Protein AF-A0A2T0VRX4-F1 (afdb_monomer_lite)

Foldseek 3Di:
DQQKKKFKDFPNDGPDIDPDPVVVVVVQVVVVVVDPGDIDIDIDGNVVVVPDDDDD

Radius of gyration: 11.95 Å; chains: 1; bounding box: 31×16×33 Å

Organism: NCBI:txid99907

Secondary structure (DSSP, 8-state):
---EEEEEEETTEEEEEESSHHHHHHHHHHHHHH-----EEEEEEHHHHHHS----

pLDDT: mean 89.77, std 9.4, range [58.59, 97.06]

Sequence (56 aa):
MQKKIYRVLENDEVIAVFNRRKYANDFVDYQATISETIFEIEEVDLADWLIQPRDF

Structure (mmCIF, N/CA/C/O backbone):
data_AF-A0A2T0VRX4-F1
#
_entry.id   AF-A0A2T0VRX4-F1
#
loop_
_atom_site.group_PDB
_atom_site.id
_atom_site.type_symbol
_atom_site.label_atom_id
_atom_site.label_alt_id
_atom_site.label_comp_id
_atom_site.label_asym_id
_atom_site.label_entity_id
_atom_site.label_seq_id
_atom_site.pdbx_PDB_ins_code
_atom_site.Cartn_x
_atom_site.Cartn_y
_atom_site.Cartn_z
_atom_site.occupancy
_atom_site.B_iso_or_equiv
_atom_site.auth_seq_id
_atom_site.auth_comp_id
_atom_site.auth_asym_id
_atom_site.auth_atom_id
_atom_site.pdbx_PDB_model_num
ATOM 1 N N . MET A 1 1 ? 19.228 -1.290 -6.871 1.00 60.97 1 MET A N 1
ATOM 2 C CA . MET A 1 1 ? 18.192 -0.369 -6.348 1.00 60.97 1 MET A CA 1
ATOM 3 C C . MET A 1 1 ? 16.845 -1.008 -6.612 1.00 60.97 1 MET A C 1
ATOM 5 O O . MET A 1 1 ? 16.612 -1.401 -7.746 1.00 60.97 1 MET A O 1
ATOM 9 N N . GLN A 1 2 ? 16.013 -1.193 -5.589 1.00 62.50 2 GLN A N 1
ATOM 10 C CA . GLN A 1 2 ? 14.686 -1.784 -5.762 1.00 62.50 2 GLN A CA 1
ATOM 11 C C . GLN A 1 2 ? 13.806 -0.756 -6.488 1.00 62.50 2 GLN A C 1
ATOM 13 O O . GLN A 1 2 ? 13.535 0.311 -5.945 1.00 62.50 2 GLN A O 1
ATOM 18 N N . LYS A 1 3 ? 13.453 -1.029 -7.747 1.00 85.12 3 LYS A N 1
ATOM 19 C CA . LYS A 1 3 ? 12.669 -0.136 -8.611 1.00 85.12 3 LYS A CA 1
ATOM 20 C C . LYS A 1 3 ? 11.180 -0.448 -8.462 1.00 85.12 3 LYS A C 1
ATOM 22 O O . LYS A 1 3 ? 10.538 -0.834 -9.423 1.00 85.12 3 LYS A O 1
ATOM 27 N N . LYS A 1 4 ? 10.660 -0.363 -7.240 1.00 92.19 4 LYS A N 1
ATOM 28 C CA . LYS A 1 4 ? 9.261 -0.691 -6.948 1.00 92.19 4 LYS A CA 1
ATOM 29 C C . LYS A 1 4 ? 8.501 0.543 -6.501 1.00 92.19 4 LYS A C 1
ATOM 31 O O . LYS A 1 4 ? 9.065 1.417 -5.841 1.00 92.19 4 LYS A O 1
ATOM 36 N N . ILE A 1 5 ? 7.233 0.578 -6.863 1.00 94.19 5 ILE A N 1
ATOM 37 C CA . ILE A 1 5 ? 6.248 1.556 -6.439 1.00 94.19 5 ILE A CA 1
ATOM 38 C C . ILE A 1 5 ? 5.170 0.815 -5.650 1.00 94.19 5 ILE A C 1
ATOM 40 O O . ILE A 1 5 ? 4.848 -0.332 -5.945 1.00 94.19 5 ILE A O 1
ATOM 44 N N . TYR A 1 6 ? 4.644 1.473 -4.628 1.00 95.69 6 TYR A N 1
ATOM 45 C CA . TYR A 1 6 ? 3.603 0.950 -3.756 1.00 95.69 6 TYR A CA 1
ATOM 46 C C . TYR A 1 6 ? 2.369 1.819 -3.945 1.00 95.69 6 TYR A C 1
ATOM 48 O O . TYR A 1 6 ? 2.398 3.004 -3.603 1.00 95.69 6 TYR A O 1
ATOM 56 N N . ARG A 1 7 ? 1.323 1.256 -4.542 1.00 94.81 7 ARG A N 1
ATOM 57 C CA . ARG A 1 7 ? 0.033 1.921 -4.727 1.00 94.81 7 ARG A CA 1
ATOM 58 C C . ARG A 1 7 ? -0.855 1.583 -3.541 1.00 94.81 7 ARG A C 1
ATOM 60 O O . ARG A 1 7 ? -0.892 0.428 -3.135 1.00 94.81 7 ARG A O 1
ATOM 67 N N . VAL A 1 8 ? -1.530 2.579 -2.986 1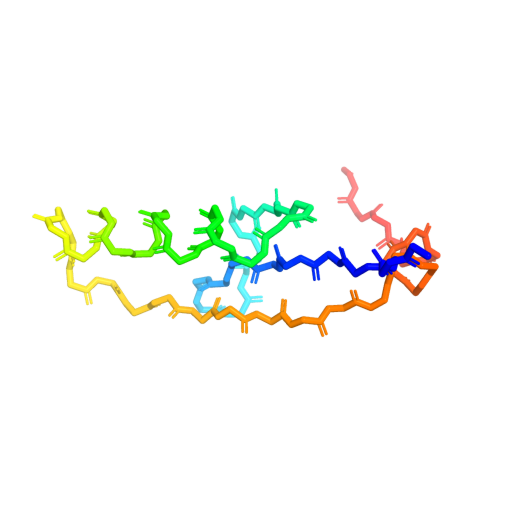.00 95.94 8 VAL A N 1
ATOM 68 C CA . VAL A 1 8 ? -2.602 2.369 -2.013 1.00 95.94 8 VAL A CA 1
ATOM 69 C C . VAL A 1 8 ? -3.922 2.469 -2.758 1.00 95.94 8 VAL A C 1
ATOM 71 O O . VAL A 1 8 ? -4.142 3.462 -3.459 1.00 95.94 8 VAL A O 1
ATOM 74 N N . LEU A 1 9 ? -4.754 1.441 -2.622 1.00 95.75 9 LEU A N 1
ATOM 75 C CA . LEU A 1 9 ? -6.040 1.327 -3.290 1.00 95.75 9 LEU A CA 1
ATOM 76 C C . LEU A 1 9 ? -7.188 1.424 -2.285 1.00 95.75 9 LEU A C 1
ATOM 78 O O . LEU A 1 9 ? -7.107 0.864 -1.191 1.00 95.75 9 LEU A O 1
ATOM 82 N N . GLU A 1 10 ? -8.256 2.103 -2.688 1.00 94.38 10 GLU A N 1
ATOM 83 C CA . GLU A 1 10 ? -9.569 2.112 -2.043 1.00 94.38 10 GLU A CA 1
ATOM 84 C C . GLU A 1 10 ? -10.598 1.695 -3.101 1.00 94.38 10 GLU A C 1
ATOM 86 O O . GLU A 1 10 ? -10.735 2.373 -4.113 1.00 94.38 10 GLU A O 1
ATOM 91 N N . ASN A 1 11 ? -11.304 0.575 -2.902 1.00 92.06 11 ASN A N 1
ATOM 92 C CA . ASN A 1 11 ? -12.262 0.035 -3.885 1.00 92.06 11 ASN A CA 1
ATOM 93 C C . ASN A 1 11 ? -11.685 -0.067 -5.318 1.00 92.06 11 ASN A C 1
ATOM 95 O O . ASN A 1 11 ? -12.295 0.417 -6.269 1.00 92.06 11 ASN A O 1
ATOM 99 N N . ASP A 1 12 ? -10.494 -0.660 -5.460 1.00 89.12 12 ASP A N 1
ATOM 100 C CA . ASP A 1 12 ? -9.731 -0.781 -6.717 1.00 89.12 12 ASP A CA 1
ATOM 101 C C . ASP A 1 12 ? -9.246 0.548 -7.345 1.00 89.12 12 ASP A C 1
ATOM 103 O O . ASP A 1 12 ? -8.574 0.537 -8.379 1.00 89.12 12 ASP A O 1
ATOM 107 N N . GLU A 1 13 ? -9.505 1.698 -6.715 1.00 91.12 13 GLU A N 1
ATOM 108 C CA . GLU A 1 13 ? -9.025 3.005 -7.165 1.00 91.12 13 GLU A CA 1
ATOM 109 C C . GLU A 1 13 ? -7.714 3.390 -6.469 1.00 91.12 13 GLU A C 1
ATOM 111 O O . GLU A 1 13 ? -7.581 3.298 -5.250 1.00 91.12 13 GLU A O 1
ATOM 116 N N . VAL A 1 14 ? -6.726 3.857 -7.238 1.00 92.25 14 VAL A N 1
ATOM 117 C CA . VAL A 1 14 ? -5.432 4.293 -6.693 1.00 92.25 14 VAL A CA 1
ATOM 118 C C . VAL A 1 14 ? -5.563 5.686 -6.080 1.00 92.25 14 VAL A C 1
ATOM 120 O O . VAL A 1 14 ? -5.616 6.680 -6.800 1.00 92.25 14 VAL A O 1
ATOM 123 N N . ILE A 1 15 ? -5.504 5.769 -4.753 1.00 93.69 15 ILE A N 1
ATOM 124 C CA . ILE A 1 15 ? -5.629 7.037 -4.017 1.00 93.69 15 ILE A CA 1
ATOM 125 C C . ILE A 1 15 ? -4.280 7.654 -3.629 1.00 93.69 15 ILE A C 1
ATOM 127 O O . ILE A 1 15 ? -4.169 8.862 -3.422 1.00 93.69 15 ILE A O 1
ATOM 131 N N . ALA A 1 16 ? -3.230 6.835 -3.518 1.00 94.00 16 ALA A N 1
ATOM 132 C CA . ALA A 1 16 ? -1.894 7.293 -3.151 1.00 94.00 16 ALA A CA 1
ATOM 133 C C . ALA A 1 16 ? -0.802 6.383 -3.725 1.00 94.00 16 ALA A C 1
ATOM 135 O O . ALA A 1 16 ? -1.002 5.191 -3.955 1.00 94.00 16 ALA A O 1
ATOM 136 N N . VAL A 1 17 ? 0.384 6.954 -3.950 1.00 93.88 17 VAL A N 1
ATOM 137 C CA . VAL A 1 17 ? 1.526 6.256 -4.552 1.00 93.88 17 VAL A CA 1
ATOM 138 C C . VAL A 1 17 ? 2.807 6.594 -3.794 1.00 93.88 17 VAL A C 1
ATOM 140 O O . VAL A 1 17 ? 3.145 7.763 -3.610 1.00 93.88 17 VAL A O 1
ATOM 143 N N . PHE A 1 18 ? 3.561 5.568 -3.398 1.00 94.81 18 PHE A N 1
ATOM 144 C CA . PHE A 1 18 ? 4.785 5.700 -2.612 1.00 94.81 18 PHE A CA 1
ATOM 145 C C . PHE A 1 18 ? 5.964 4.979 -3.265 1.00 94.81 18 PHE A C 1
ATOM 147 O O . PHE A 1 18 ? 5.827 3.924 -3.875 1.00 94.81 18 PHE A O 1
ATOM 154 N N . ASN A 1 19 ? 7.171 5.513 -3.073 1.00 92.44 19 ASN A N 1
ATOM 155 C CA . ASN A 1 19 ? 8.419 4.882 -3.523 1.00 92.44 19 ASN A CA 1
ATOM 156 C C . ASN A 1 19 ? 9.052 3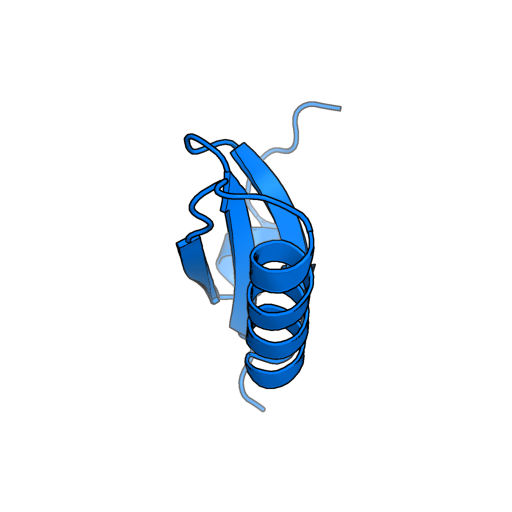.950 -2.470 1.00 92.44 19 ASN A C 1
ATOM 158 O O . ASN A 1 19 ? 10.104 3.357 -2.710 1.00 92.44 19 ASN A O 1
ATOM 162 N N . ARG A 1 20 ? 8.447 3.842 -1.280 1.00 93.31 20 ARG A N 1
ATOM 163 C CA . ARG A 1 20 ? 8.882 2.961 -0.190 1.00 93.31 20 ARG A CA 1
ATOM 164 C C . ARG A 1 20 ? 7.670 2.349 0.498 1.00 93.31 20 ARG A C 1
ATOM 166 O O . ARG A 1 20 ? 6.768 3.079 0.897 1.00 93.31 20 ARG A O 1
ATOM 173 N N . ARG A 1 21 ? 7.726 1.036 0.747 1.00 94.88 21 ARG A N 1
ATOM 174 C CA . ARG A 1 21 ? 6.656 0.291 1.427 1.00 94.88 21 ARG A CA 1
ATOM 175 C C . ARG A 1 21 ? 6.310 0.867 2.792 1.00 94.88 21 ARG A C 1
ATOM 177 O O . ARG A 1 21 ? 5.143 0.953 3.136 1.00 94.88 21 ARG A O 1
ATOM 184 N N . LYS A 1 22 ? 7.332 1.301 3.541 1.00 96.12 22 LYS A N 1
ATOM 18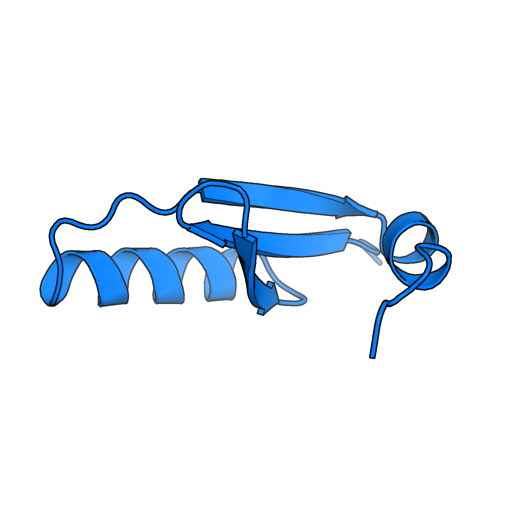5 C CA . LYS A 1 22 ? 7.147 1.898 4.867 1.00 96.12 22 LYS A CA 1
ATOM 186 C C . LYS A 1 22 ? 6.163 3.072 4.826 1.00 96.12 22 LYS A C 1
ATOM 188 O O . LYS A 1 22 ? 5.280 3.119 5.660 1.00 96.12 22 LYS A O 1
ATOM 193 N N . TYR A 1 23 ? 6.275 3.964 3.842 1.00 96.19 23 TYR A N 1
ATOM 194 C CA . TYR A 1 23 ? 5.389 5.127 3.760 1.00 96.19 23 TYR A CA 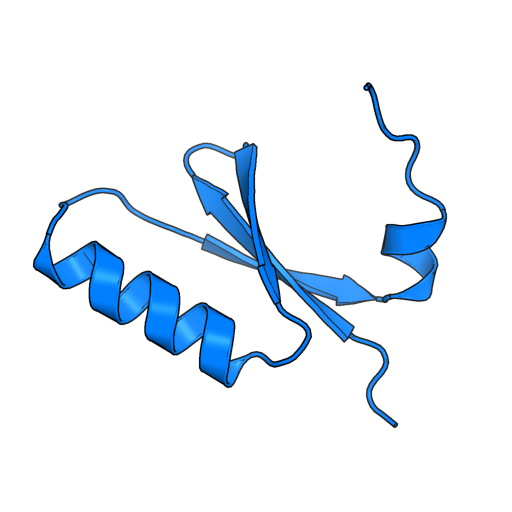1
ATOM 195 C C . TYR A 1 23 ? 3.960 4.761 3.347 1.00 96.19 23 TYR A C 1
ATOM 197 O O . TYR A 1 23 ? 3.026 5.397 3.818 1.00 96.19 23 TYR A O 1
ATOM 205 N N . ALA A 1 24 ? 3.783 3.721 2.525 1.00 96.62 24 ALA A N 1
ATOM 206 C CA . ALA A 1 24 ? 2.455 3.189 2.224 1.00 96.62 24 ALA A CA 1
ATOM 207 C C . ALA A 1 24 ? 1.798 2.581 3.475 1.00 96.62 24 ALA A C 1
ATOM 209 O O . ALA A 1 24 ? 0.635 2.856 3.743 1.00 96.62 24 ALA A O 1
ATOM 210 N N . ASN A 1 25 ? 2.558 1.823 4.274 1.00 97.00 25 ASN A N 1
ATOM 211 C CA . ASN A 1 25 ? 2.073 1.292 5.550 1.00 97.00 25 ASN A CA 1
ATOM 212 C C . ASN A 1 25 ? 1.729 2.421 6.530 1.00 97.00 25 ASN A C 1
ATOM 214 O O . ASN A 1 25 ? 0.626 2.434 7.052 1.00 97.00 25 ASN A O 1
ATOM 218 N N . ASP A 1 26 ? 2.630 3.395 6.717 1.00 97.06 26 ASP A N 1
ATOM 219 C CA . ASP A 1 26 ? 2.401 4.539 7.612 1.00 97.06 26 ASP A CA 1
ATOM 220 C C . ASP A 1 26 ? 1.117 5.305 7.213 1.00 97.06 26 ASP A C 1
ATOM 222 O O . ASP A 1 26 ? 0.376 5.775 8.076 1.00 97.06 26 ASP A O 1
ATOM 226 N N . PHE A 1 27 ? 0.829 5.411 5.908 1.00 95.62 27 PHE A N 1
ATOM 227 C CA . PHE A 1 27 ? -0.413 5.999 5.400 1.00 95.62 27 PHE A CA 1
ATOM 228 C C . PHE A 1 27 ? -1.644 5.162 5.766 1.00 95.62 27 PHE A C 1
ATOM 230 O O . PHE A 1 27 ? -2.601 5.717 6.299 1.00 95.62 27 PHE A O 1
ATOM 237 N N . VAL A 1 28 ? -1.629 3.849 5.509 1.00 95.62 28 VAL A N 1
ATOM 238 C CA . VAL A 1 28 ? -2.758 2.954 5.827 1.00 95.62 28 VAL A CA 1
ATOM 239 C C . VAL A 1 28 ? -3.011 2.893 7.334 1.00 95.62 28 VAL A C 1
ATOM 241 O O . VAL A 1 28 ? -4.156 3.015 7.761 1.00 95.62 28 VAL A O 1
ATOM 244 N N . ASP A 1 29 ? -1.953 2.791 8.139 1.00 95.81 29 ASP A N 1
ATOM 245 C CA . ASP A 1 29 ? -2.036 2.796 9.601 1.00 95.81 29 ASP A CA 1
ATOM 246 C C . ASP A 1 29 ? -2.663 4.099 10.106 1.00 95.81 29 ASP A C 1
ATOM 248 O O . ASP A 1 29 ? -3.526 4.075 10.981 1.00 95.81 29 ASP A O 1
ATOM 252 N N . TYR A 1 30 ? -2.274 5.244 9.532 1.00 94.81 30 TYR A N 1
ATOM 253 C CA . TYR A 1 30 ? -2.903 6.522 9.853 1.00 94.81 30 TYR A CA 1
ATOM 254 C C . TYR A 1 30 ? -4.378 6.554 9.439 1.00 94.81 30 TYR A C 1
ATOM 256 O O . TYR A 1 30 ? -5.219 6.948 10.246 1.00 94.81 30 TYR A O 1
ATOM 264 N N . GLN A 1 31 ? -4.720 6.117 8.225 1.00 94.19 31 GLN A N 1
ATOM 265 C CA . GLN A 1 31 ? -6.111 6.102 7.765 1.00 94.19 31 GLN A CA 1
ATOM 266 C C . GLN A 1 31 ? -7.006 5.225 8.649 1.00 94.19 31 GLN A C 1
ATOM 268 O O . GLN A 1 31 ? -8.120 5.631 8.972 1.00 94.19 31 GLN A O 1
ATOM 273 N N . ALA A 1 32 ? -6.493 4.096 9.141 1.00 92.19 32 ALA A N 1
ATOM 274 C CA . ALA A 1 32 ? -7.203 3.231 10.082 1.00 92.19 32 ALA A CA 1
ATOM 275 C C . ALA A 1 32 ? -7.513 3.909 11.436 1.00 92.19 32 ALA A C 1
ATOM 277 O O . ALA A 1 32 ? -8.373 3.440 12.178 1.00 92.19 32 ALA A O 1
ATOM 278 N N . THR A 1 33 ? -6.840 5.018 11.783 1.00 95.19 33 THR A N 1
ATOM 279 C CA . THR A 1 33 ? -7.158 5.802 12.996 1.00 95.19 33 THR A CA 1
ATOM 280 C C . THR A 1 33 ? -8.322 6.774 12.808 1.00 95.19 33 THR A C 1
ATOM 282 O O . THR A 1 33 ? -8.883 7.242 13.799 1.00 95.19 33 THR A O 1
ATOM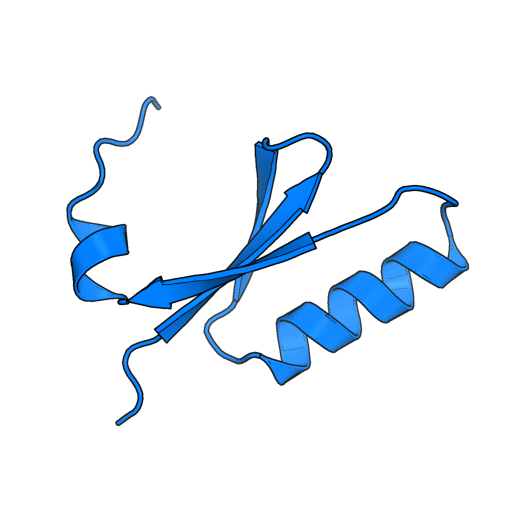 285 N N . ILE A 1 34 ? -8.677 7.096 11.560 1.00 93.81 34 ILE A N 1
ATOM 286 C CA . ILE A 1 34 ? -9.678 8.118 11.220 1.00 93.81 34 ILE A CA 1
ATOM 287 C C . ILE A 1 34 ? -10.858 7.577 10.401 1.00 93.81 34 ILE A C 1
ATOM 289 O O . ILE A 1 34 ? -11.875 8.262 10.307 1.00 93.81 34 ILE A O 1
ATOM 293 N N . SER A 1 35 ? -10.745 6.377 9.827 1.00 90.88 35 SER A N 1
ATOM 294 C CA . SER A 1 35 ? -11.783 5.731 9.022 1.00 90.88 35 SER A CA 1
ATOM 295 C C . SER A 1 35 ? -11.790 4.210 9.213 1.00 90.88 35 SER A C 1
ATOM 297 O O . SER A 1 35 ? -10.762 3.604 9.503 1.00 90.88 35 SER A O 1
ATOM 299 N N . GLU A 1 36 ? -12.951 3.593 8.988 1.00 90.81 36 GLU A N 1
ATOM 300 C CA . GLU A 1 36 ? -13.116 2.135 8.858 1.00 90.81 36 GLU A CA 1
ATOM 301 C C . GLU A 1 36 ? -12.890 1.647 7.413 1.00 90.81 36 GLU A C 1
ATOM 303 O O . GLU A 1 36 ? -13.043 0.460 7.122 1.00 90.81 36 GLU A O 1
ATOM 308 N N . THR A 1 37 ? -12.535 2.556 6.497 1.00 92.12 37 THR A N 1
ATOM 309 C CA . THR A 1 37 ? -12.175 2.218 5.117 1.00 92.12 37 THR A CA 1
ATOM 310 C C . THR A 1 37 ? -11.031 1.205 5.102 1.00 92.12 37 THR A C 1
ATOM 312 O O . THR A 1 37 ? -10.007 1.379 5.766 1.00 92.12 37 THR A O 1
ATOM 315 N N . ILE A 1 38 ? -11.194 0.153 4.302 1.00 91.06 38 ILE A N 1
ATOM 316 C CA . ILE A 1 38 ? -10.154 -0.843 4.064 1.00 91.06 38 ILE A CA 1
ATOM 317 C C . ILE A 1 38 ? -9.316 -0.378 2.877 1.00 91.06 38 ILE A C 1
ATOM 319 O O . ILE A 1 38 ? -9.846 -0.126 1.797 1.00 91.06 38 ILE A O 1
ATOM 323 N N . PHE A 1 39 ? -8.006 -0.295 3.088 1.00 94.69 39 PHE A N 1
ATOM 324 C CA . PHE A 1 39 ? -7.044 0.049 2.050 1.00 94.69 39 PHE A CA 1
ATOM 325 C C . PHE A 1 39 ? -6.170 -1.152 1.717 1.00 94.69 39 PHE A C 1
ATOM 327 O O . PHE A 1 39 ? -5.736 -1.887 2.607 1.00 94.69 39 PHE A O 1
ATOM 334 N N . GLU A 1 40 ? -5.852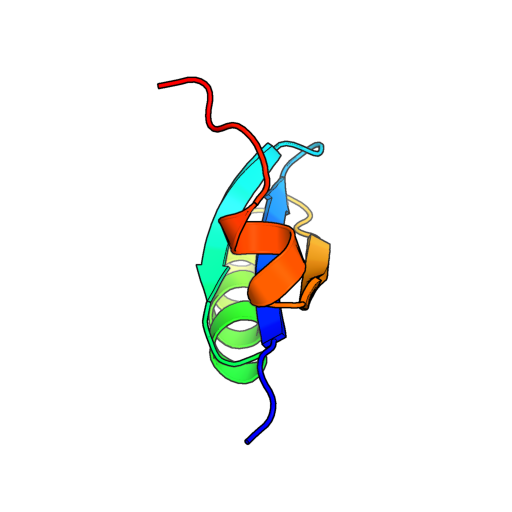 -1.306 0.438 1.00 95.81 40 GLU A N 1
ATOM 335 C CA . GLU A 1 40 ? -4.932 -2.331 -0.045 1.00 95.81 40 GLU A CA 1
ATOM 336 C C . GLU A 1 40 ? -3.620 -1.699 -0.503 1.00 95.81 40 GLU A C 1
ATOM 338 O O . GLU A 1 40 ? -3.604 -0.591 -1.034 1.00 95.81 40 GLU A O 1
ATOM 343 N N . ILE A 1 41 ? -2.500 -2.397 -0.294 1.00 96.25 41 ILE A N 1
ATOM 344 C CA . ILE A 1 41 ? -1.189 -1.963 -0.789 1.00 96.25 41 ILE A CA 1
ATOM 345 C C . ILE A 1 41 ? -0.744 -2.921 -1.883 1.00 96.25 41 ILE A C 1
ATOM 347 O O . ILE A 1 41 ? -0.381 -4.067 -1.613 1.00 96.25 41 ILE A O 1
ATOM 351 N N . GLU A 1 42 ? -0.698 -2.420 -3.106 1.00 95.56 42 GLU A N 1
ATOM 352 C CA . GLU A 1 42 ? -0.211 -3.147 -4.267 1.00 95.56 42 GLU A CA 1
ATOM 353 C C . GLU A 1 42 ? 1.238 -2.760 -4.576 1.00 95.56 42 GLU A C 1
ATOM 355 O O . GLU A 1 42 ? 1.620 -1.587 -4.572 1.00 95.56 42 GLU A O 1
ATOM 360 N N . GLU A 1 43 ? 2.064 -3.761 -4.863 1.00 95.56 43 GLU A N 1
ATOM 361 C CA . GLU A 1 43 ? 3.467 -3.588 -5.221 1.00 95.56 43 GLU A CA 1
ATOM 362 C C . GLU A 1 43 ? 3.647 -3.744 -6.734 1.00 95.56 43 GLU A C 1
ATOM 364 O O . GLU A 1 43 ? 3.373 -4.804 -7.291 1.00 95.56 43 GLU A O 1
ATOM 369 N N . VAL A 1 44 ? 4.147 -2.698 -7.390 1.00 93.00 44 VAL A N 1
ATOM 370 C CA . VAL A 1 44 ? 4.287 -2.628 -8.851 1.00 93.00 44 VAL A CA 1
ATOM 371 C C . VAL A 1 44 ? 5.735 -2.313 -9.218 1.00 93.00 44 VAL A C 1
ATOM 373 O O . VAL A 1 44 ? 6.412 -1.552 -8.518 1.00 93.00 44 VAL A O 1
ATOM 376 N N . ASP A 1 45 ? 6.241 -2.879 -10.315 1.00 92.31 45 ASP A N 1
ATOM 377 C CA . ASP A 1 45 ? 7.531 -2.449 -10.857 1.00 92.31 45 ASP A CA 1
ATOM 378 C C . ASP A 1 45 ? 7.424 -1.025 -11.423 1.00 92.31 45 ASP A C 1
ATOM 380 O O . ASP A 1 45 ? 6.445 -0.646 -12.066 1.00 92.31 45 ASP A O 1
ATOM 384 N N . LEU A 1 46 ? 8.444 -0.206 -11.177 1.00 88.94 46 LEU A N 1
ATOM 385 C CA . LEU A 1 46 ? 8.487 1.173 -11.649 1.00 88.94 46 LEU A CA 1
ATOM 386 C C . LEU A 1 46 ? 8.437 1.249 -13.179 1.00 88.94 46 LEU A C 1
ATOM 388 O O . LEU A 1 46 ? 7.832 2.177 -13.706 1.00 88.94 46 LEU A O 1
ATOM 392 N N . ALA A 1 47 ? 9.083 0.321 -13.891 1.00 87.88 47 ALA A N 1
ATOM 393 C CA . ALA A 1 47 ? 9.058 0.310 -15.349 1.00 87.88 47 ALA A CA 1
ATOM 394 C C . ALA A 1 47 ? 7.640 0.046 -15.861 1.00 87.88 47 ALA A C 1
ATOM 396 O O . ALA A 1 47 ? 7.148 0.805 -16.694 1.00 87.88 47 ALA A O 1
ATOM 397 N N . ASP A 1 48 ? 6.964 -0.953 -15.294 1.00 87.31 48 ASP A N 1
ATOM 398 C CA . ASP A 1 48 ? 5.587 -1.293 -15.656 1.00 87.31 48 ASP A CA 1
ATOM 399 C C . ASP A 1 48 ? 4.640 -0.128 -15.353 1.00 87.31 48 ASP A C 1
ATOM 401 O O . ASP A 1 48 ? 3.820 0.246 -16.187 1.00 87.31 48 ASP A O 1
ATOM 405 N N . TRP A 1 49 ? 4.805 0.519 -14.196 1.00 84.38 49 TRP A N 1
ATOM 406 C CA . TRP A 1 49 ? 4.001 1.680 -13.814 1.00 84.38 49 TRP A CA 1
ATOM 407 C C . TRP A 1 49 ? 4.209 2.898 -14.726 1.00 84.38 49 TRP A C 1
ATOM 409 O O . TRP A 1 49 ? 3.268 3.643 -14.993 1.00 84.38 49 TRP A O 1
ATOM 419 N N . LEU A 1 50 ? 5.430 3.122 -15.220 1.00 84.25 50 LEU A N 1
ATOM 420 C CA . LEU A 1 50 ? 5.733 4.237 -16.125 1.00 84.25 50 LEU A CA 1
ATOM 421 C C . LEU A 1 50 ? 5.162 4.041 -17.535 1.00 84.25 50 LEU A C 1
ATOM 423 O O . LEU A 1 50 ? 4.972 5.027 -18.242 1.00 84.25 50 LEU A O 1
ATOM 427 N N . ILE A 1 51 ? 4.918 2.795 -17.943 1.00 85.56 51 ILE A N 1
ATOM 428 C CA . ILE A 1 51 ? 4.418 2.451 -19.281 1.00 85.56 51 ILE A CA 1
ATOM 429 C C . ILE A 1 51 ? 2.879 2.389 -19.303 1.00 85.56 51 ILE A C 1
ATOM 431 O O . ILE A 1 51 ? 2.284 2.433 -20.380 1.00 85.56 51 ILE A O 1
ATOM 435 N N . GLN A 1 52 ? 2.218 2.333 -18.139 1.00 76.12 52 GLN A N 1
ATOM 436 C CA . GLN A 1 52 ? 0.756 2.340 -18.063 1.00 76.12 52 GLN A CA 1
ATOM 437 C C . GLN A 1 52 ? 0.176 3.636 -18.665 1.00 76.12 52 GLN A C 1
ATOM 439 O O . GLN A 1 52 ? 0.608 4.732 -18.284 1.00 76.12 52 GLN A O 1
ATOM 444 N N . PRO A 1 53 ? -0.801 3.537 -19.590 1.00 75.44 53 PRO A N 1
ATOM 445 C CA . PRO A 1 53 ? -1.520 4.705 -20.080 1.00 75.44 53 PRO A CA 1
ATOM 446 C C . PRO A 1 53 ? -2.221 5.394 -18.906 1.00 75.44 53 PRO A C 1
ATOM 448 O O . PRO A 1 53 ? -2.806 4.736 -18.047 1.00 75.44 53 PRO A O 1
ATOM 451 N N . ARG A 1 54 ? -2.114 6.724 -18.848 1.00 74.12 54 ARG A N 1
ATOM 452 C CA . ARG A 1 54 ? -2.780 7.547 -17.837 1.00 74.12 54 ARG A CA 1
ATOM 453 C C . ARG A 1 54 ? -3.927 8.278 -18.508 1.00 74.12 54 ARG A C 1
ATOM 455 O O . ARG A 1 54 ? -3.676 9.100 -19.389 1.00 74.12 54 ARG A O 1
ATOM 462 N N . ASP A 1 55 ? -5.143 7.980 -18.079 1.00 63.22 55 ASP A N 1
ATOM 463 C CA . ASP A 1 55 ? -6.294 8.816 -18.390 1.00 63.22 55 ASP A CA 1
ATOM 464 C C . ASP A 1 55 ? -6.179 10.072 -17.506 1.00 63.22 55 ASP A C 1
ATOM 466 O O . ASP A 1 55 ? -6.203 9.977 -16.278 1.00 63.22 55 ASP A O 1
ATOM 470 N N . PHE A 1 56 ? -5.915 11.220 -18.138 1.00 58.59 56 PHE A N 1
ATOM 471 C CA . PHE A 1 56 ? -5.824 12.543 -17.506 1.00 58.59 56 PHE A CA 1
ATOM 472 C C . PHE A 1 56 ? -7.081 13.362 -17.792 1.00 58.59 56 PHE A C 1
ATOM 474 O O . PHE A 1 56 ? -7.589 13.268 -18.934 1.00 58.59 56 PHE A O 1
#